Protein AF-A0A7C2AWW0-F1 (afdb_monomer_lite)

pLDDT: mean 93.38, std 7.43, range [51.53, 98.44]

Secondary structure (DSSP, 8-state):
----HHHHHHHHHHHHHHHHHTT--HHHHHHHHHHHHHTHHHH--SSGGGPPPSSTTPPPP--PPP-

Foldseek 3Di:
DAQAPVNVVVVLVVLLVVCVVVVHDPVVSVVVSVVVVVCCVVRHDPDPVPDDDPDPPDDDDDDDDDD

Sequence (67 aa):
MMISEELYDIRSQLLSAAIKEAGIDDELRKEWLAADATFKRALVKKSRDECSTSYPTQSILDFPKPL

Structure (mmCIF, N/CA/C/O backbone):
data_AF-A0A7C2AWW0-F1
#
_entry.id   AF-A0A7C2AWW0-F1
#
loop_
_atom_site.group_PDB
_atom_site.id
_atom_site.type_symbol
_atom_site.label_atom_id
_atom_site.label_alt_id
_atom_site.label_comp_id
_atom_site.label_asym_id
_atom_site.label_entity_id
_atom_site.label_seq_id
_atom_site.pdbx_PDB_ins_code
_atom_site.Cartn_x
_atom_site.Cartn_y
_atom_site.Cartn_z
_atom_site.occupancy
_atom_site.B_iso_or_equiv
_atom_site.auth_seq_id
_atom_site.auth_comp_id
_atom_site.auth_asym_id
_atom_site.auth_atom_id
_atom_site.pdbx_PDB_model_num
ATOM 1 N N . MET A 1 1 ? 3.847 0.966 -12.690 1.00 89.25 1 MET A N 1
ATOM 2 C CA . MET A 1 1 ? 4.893 1.160 -11.663 1.00 89.25 1 MET A CA 1
ATOM 3 C C . MET A 1 1 ? 5.167 -0.179 -11.016 1.00 89.25 1 MET A C 1
ATOM 5 O O . MET A 1 1 ? 4.218 -0.915 -10.757 1.00 89.25 1 MET A O 1
ATOM 9 N N . MET A 1 2 ? 6.439 -0.471 -10.778 1.00 93.88 2 MET A N 1
ATOM 10 C CA . MET A 1 2 ? 6.890 -1.601 -9.987 1.00 93.88 2 MET A CA 1
ATOM 11 C C . MET A 1 2 ? 6.602 -1.317 -8.508 1.00 93.88 2 MET A C 1
ATOM 13 O O . MET A 1 2 ? 7.118 -0.355 -7.947 1.00 93.88 2 MET A O 1
ATOM 17 N N . ILE A 1 3 ? 5.729 -2.113 -7.890 1.00 93.88 3 ILE A N 1
ATOM 18 C CA . ILE A 1 3 ? 5.403 -2.015 -6.462 1.00 93.88 3 ILE A CA 1
ATOM 19 C C . ILE A 1 3 ? 5.855 -3.319 -5.812 1.00 93.88 3 ILE A C 1
ATOM 21 O O . ILE A 1 3 ? 5.245 -4.362 -6.050 1.00 93.88 3 ILE A O 1
ATOM 25 N N . SER A 1 4 ? 6.942 -3.266 -5.044 1.00 94.00 4 SER A N 1
ATOM 26 C CA . SER A 1 4 ? 7.395 -4.395 -4.229 1.00 94.00 4 SER A CA 1
ATOM 27 C C . SER A 1 4 ? 6.552 -4.533 -2.959 1.00 94.00 4 SER A C 1
ATOM 29 O O . SER A 1 4 ? 5.776 -3.640 -2.610 1.00 94.00 4 SER A O 1
ATOM 31 N N . GLU A 1 5 ? 6.744 -5.642 -2.246 1.00 94.00 5 GLU A N 1
ATOM 32 C CA . GLU A 1 5 ? 6.211 -5.840 -0.892 1.00 94.00 5 GLU A CA 1
ATOM 33 C C . GLU A 1 5 ? 6.595 -4.680 0.042 1.00 94.00 5 GLU A C 1
ATOM 35 O O . GLU A 1 5 ? 5.730 -4.100 0.691 1.00 94.00 5 GLU A O 1
ATOM 40 N N . GLU A 1 6 ? 7.863 -4.251 0.040 1.00 91.44 6 GLU A N 1
ATOM 41 C CA . GLU A 1 6 ? 8.303 -3.167 0.930 1.00 91.44 6 GLU A CA 1
ATOM 42 C C . GLU A 1 6 ? 7.654 -1.823 0.584 1.00 91.44 6 GLU A C 1
ATOM 44 O O . GLU A 1 6 ? 7.245 -1.079 1.476 1.00 91.44 6 GLU A O 1
ATOM 49 N N . LEU A 1 7 ? 7.523 -1.505 -0.710 1.00 92.56 7 LEU A N 1
ATOM 50 C CA . LEU A 1 7 ? 6.837 -0.284 -1.138 1.00 92.56 7 LEU A CA 1
ATOM 51 C C . LEU A 1 7 ? 5.355 -0.310 -0.754 1.00 92.56 7 LEU A C 1
ATOM 53 O O . LEU A 1 7 ? 4.798 0.728 -0.395 1.00 92.56 7 LEU A O 1
ATOM 57 N N . TYR A 1 8 ? 4.718 -1.481 -0.808 1.00 95.12 8 TYR A N 1
ATOM 58 C CA . TYR A 1 8 ? 3.344 -1.651 -0.351 1.00 95.12 8 TYR A CA 1
ATOM 59 C C . TYR A 1 8 ? 3.210 -1.399 1.156 1.00 95.12 8 TYR A C 1
ATOM 61 O O . TYR A 1 8 ? 2.299 -0.688 1.582 1.00 95.12 8 TYR A O 1
ATOM 69 N N . ASP A 1 9 ? 4.134 -1.921 1.960 1.00 95.06 9 ASP A N 1
ATOM 70 C CA . ASP A 1 9 ? 4.111 -1.740 3.412 1.00 95.06 9 ASP A CA 1
ATOM 71 C C . ASP A 1 9 ? 4.339 -0.270 3.800 1.00 95.06 9 ASP A C 1
ATOM 73 O O . ASP A 1 9 ? 3.605 0.274 4.629 1.00 95.06 9 ASP A O 1
ATOM 77 N N . ILE A 1 10 ? 5.279 0.418 3.139 1.00 95.12 10 ILE A N 1
ATOM 78 C CA . ILE A 1 10 ? 5.483 1.868 3.302 1.00 95.12 10 ILE A CA 1
ATOM 79 C C . ILE A 1 10 ? 4.209 2.630 2.920 1.00 95.12 10 ILE A C 1
ATOM 81 O O . ILE A 1 10 ? 3.758 3.503 3.663 1.00 95.12 10 ILE A O 1
ATOM 85 N N . ARG A 1 11 ? 3.577 2.277 1.794 1.00 95.56 11 ARG A N 1
ATOM 86 C CA . ARG A 1 11 ? 2.302 2.871 1.371 1.00 95.56 11 ARG A CA 1
ATOM 87 C C . ARG A 1 11 ? 1.214 2.689 2.432 1.00 95.56 11 ARG A C 1
ATOM 89 O O . ARG A 1 11 ? 0.492 3.641 2.713 1.00 95.56 11 ARG A O 1
ATOM 96 N N . SER A 1 12 ? 1.114 1.509 3.045 1.00 97.25 12 SER A N 1
ATOM 97 C CA . SER A 1 12 ? 0.147 1.238 4.117 1.00 97.25 12 SER A CA 1
ATOM 98 C C . SER A 1 12 ? 0.403 2.095 5.362 1.00 97.25 12 SER A C 1
ATOM 100 O O . SER A 1 12 ? -0.550 2.544 6.001 1.00 97.25 12 SER A O 1
ATOM 102 N N . GLN A 1 13 ? 1.668 2.343 5.714 1.00 97.88 13 GLN A N 1
ATOM 103 C CA . GLN A 1 13 ? 2.029 3.224 6.830 1.00 97.88 13 GLN A CA 1
ATOM 104 C C . GLN A 1 13 ? 1.654 4.679 6.536 1.00 97.88 13 GLN A C 1
ATOM 106 O O . GLN A 1 13 ? 1.037 5.333 7.377 1.00 97.88 13 GLN A O 1
ATOM 111 N N . LEU A 1 14 ? 1.964 5.159 5.328 1.00 98.12 14 LEU A N 1
ATOM 112 C CA . LEU A 1 14 ? 1.609 6.506 4.877 1.00 98.12 14 LEU A CA 1
ATOM 113 C C . LEU A 1 14 ? 0.092 6.710 4.846 1.00 98.12 14 LEU A C 1
ATOM 115 O O . LEU A 1 14 ? -0.395 7.725 5.333 1.00 98.12 14 LEU A O 1
ATOM 119 N N . LEU A 1 15 ? -0.660 5.729 4.341 1.00 97.62 15 LEU A N 1
ATOM 120 C CA . LEU A 1 15 ? -2.120 5.771 4.336 1.00 97.62 15 LEU A CA 1
ATOM 121 C C . LEU A 1 15 ? -2.682 5.848 5.763 1.00 97.62 15 LEU A C 1
ATOM 123 O O . LEU A 1 15 ? -3.528 6.691 6.045 1.00 97.62 15 LEU A O 1
ATOM 127 N N . SER A 1 16 ? -2.180 5.016 6.680 1.00 98.25 16 SER A N 1
ATOM 128 C CA . SER A 1 16 ? -2.584 5.044 8.093 1.00 98.25 16 SER A CA 1
ATOM 129 C C . SER A 1 16 ? -2.316 6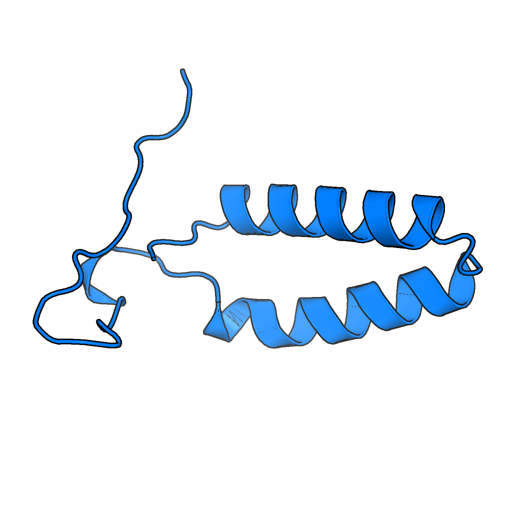.406 8.747 1.00 98.25 16 SER A C 1
ATOM 131 O O . SER A 1 16 ? -3.176 6.932 9.457 1.00 98.25 16 SER A O 1
ATOM 133 N N . ALA A 1 17 ? -1.146 6.999 8.481 1.00 98.31 17 ALA A N 1
ATOM 134 C CA . ALA A 1 17 ? -0.777 8.321 8.981 1.00 98.31 17 ALA A CA 1
ATOM 135 C C . ALA A 1 17 ? -1.680 9.425 8.408 1.00 98.31 17 ALA A C 1
ATOM 137 O O . ALA A 1 17 ? -2.185 10.242 9.172 1.00 98.31 17 ALA A O 1
ATOM 138 N N . ALA A 1 18 ? -1.959 9.399 7.102 1.00 98.44 18 ALA A N 1
ATOM 139 C CA . ALA A 1 18 ? -2.837 10.369 6.448 1.00 98.44 18 ALA A CA 1
ATOM 140 C C . ALA A 1 18 ? -4.288 10.284 6.954 1.00 98.44 18 ALA A C 1
ATOM 142 O O . ALA A 1 18 ? -4.924 11.308 7.192 1.00 98.44 18 ALA A O 1
ATOM 143 N N . ILE A 1 19 ? -4.811 9.072 7.181 1.00 98.12 19 ILE A N 1
ATOM 144 C CA . ILE A 1 19 ? -6.149 8.879 7.766 1.00 98.12 19 ILE A CA 1
ATOM 145 C C . ILE A 1 19 ? -6.209 9.473 9.183 1.00 98.12 19 ILE A C 1
ATOM 147 O O . ILE A 1 19 ? -7.179 10.151 9.521 1.00 98.12 19 ILE A O 1
ATOM 151 N N . LYS A 1 20 ? -5.163 9.262 9.999 1.00 97.62 20 LYS A N 1
ATOM 152 C CA . LYS A 1 20 ? -5.049 9.893 11.326 1.00 97.62 20 LYS A CA 1
ATOM 153 C C . LYS A 1 20 ? -5.006 11.416 11.236 1.00 97.62 20 LYS A C 1
ATOM 155 O O . LYS A 1 20 ? -5.697 12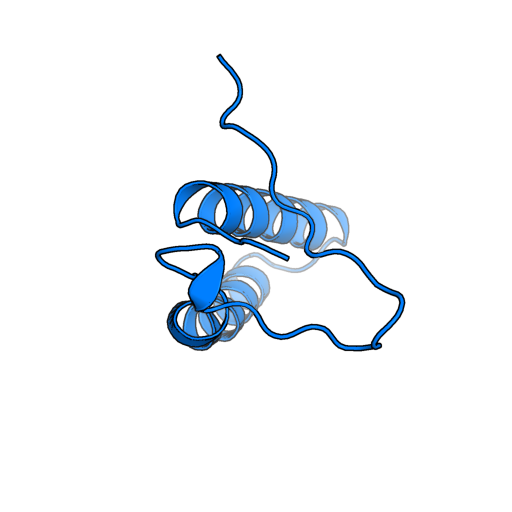.082 11.999 1.00 97.62 20 LYS A O 1
ATOM 160 N N . GLU A 1 21 ? -4.205 11.960 10.325 1.00 98.31 21 GLU A N 1
ATOM 161 C CA . GLU A 1 21 ? -4.071 13.407 10.113 1.00 98.31 21 GLU A CA 1
ATOM 162 C C . GLU A 1 21 ? -5.405 14.051 9.710 1.00 98.31 21 GLU A C 1
ATOM 164 O O . GLU A 1 21 ? -5.727 15.146 10.162 1.00 98.31 21 GLU A O 1
ATOM 169 N N . ALA A 1 22 ? -6.229 13.332 8.946 1.00 98.19 22 ALA A N 1
ATOM 170 C CA . ALA A 1 22 ? -7.575 13.757 8.572 1.00 98.19 22 ALA A CA 1
ATOM 171 C C . ALA A 1 22 ? -8.602 13.716 9.727 1.00 98.19 22 ALA A C 1
ATOM 173 O O . ALA A 1 22 ? -9.764 14.061 9.514 1.00 98.19 22 ALA A O 1
ATOM 174 N N . GLY A 1 23 ? -8.212 13.293 10.936 1.00 97.81 23 GLY A N 1
ATOM 175 C CA . GLY A 1 23 ? -9.094 13.232 12.106 1.00 97.81 23 GLY A CA 1
ATOM 176 C C . GLY A 1 23 ? -10.115 12.091 12.071 1.00 97.81 23 GLY A C 1
ATOM 177 O O . GLY A 1 23 ? -11.133 12.161 12.756 1.00 97.81 23 GLY A O 1
ATOM 178 N N . ILE A 1 24 ? -9.870 11.054 11.265 1.00 97.31 24 ILE A N 1
ATOM 179 C CA . ILE A 1 24 ? -10.734 9.872 11.190 1.00 97.31 24 ILE A CA 1
ATOM 180 C C . ILE A 1 24 ? -10.471 8.969 12.401 1.00 97.31 24 ILE A C 1
ATOM 182 O O . ILE A 1 24 ? -9.319 8.693 12.742 1.00 97.31 24 ILE A O 1
ATOM 186 N N . ASP A 1 25 ? -11.555 8.492 13.016 1.00 97.38 25 ASP A N 1
ATOM 187 C CA . ASP A 1 25 ? -11.520 7.582 14.161 1.00 97.38 25 ASP A CA 1
ATOM 188 C C . ASP A 1 25 ? -10.715 6.294 13.891 1.00 97.38 25 ASP A C 1
ATOM 190 O O . ASP A 1 25 ? -10.618 5.798 12.764 1.00 97.38 25 ASP A O 1
ATOM 194 N N . ASP A 1 26 ? -10.144 5.739 14.959 1.00 96.94 26 ASP A N 1
ATOM 195 C CA . ASP A 1 26 ? -9.272 4.571 14.926 1.00 96.94 26 ASP A CA 1
ATOM 196 C C . ASP A 1 26 ? -9.954 3.306 14.386 1.00 96.94 26 ASP A C 1
ATOM 198 O O . ASP A 1 26 ? -9.293 2.530 13.690 1.00 96.94 26 ASP A O 1
ATOM 202 N N . GLU A 1 27 ? -11.242 3.091 14.663 1.00 97.50 27 GLU A N 1
ATOM 203 C CA . GLU A 1 27 ? -11.975 1.931 14.145 1.00 97.50 27 GLU A CA 1
ATOM 204 C C . GLU A 1 27 ? -12.233 2.077 12.648 1.00 97.50 27 GLU A C 1
ATOM 206 O O . GLU A 1 27 ? -11.905 1.177 11.871 1.00 97.50 27 GLU A O 1
ATOM 211 N N . LEU A 1 28 ? -12.682 3.255 12.209 1.00 97.25 28 LEU A N 1
ATOM 212 C CA . LEU A 1 28 ? -12.882 3.517 10.785 1.00 97.25 28 LEU A CA 1
ATOM 213 C C . LEU A 1 28 ? -11.550 3.448 10.017 1.00 97.25 28 LEU A C 1
ATOM 215 O O . LEU A 1 28 ? -11.495 2.904 8.914 1.00 97.25 28 LEU A O 1
ATOM 219 N N . ARG A 1 29 ? -10.437 3.902 10.610 1.00 98.00 29 ARG A N 1
ATOM 220 C CA . ARG A 1 29 ? -9.096 3.714 10.032 1.00 98.00 29 ARG A CA 1
ATOM 221 C C . ARG A 1 29 ? -8.758 2.237 9.832 1.00 98.00 29 ARG A C 1
ATOM 223 O O . ARG A 1 29 ? -8.197 1.891 8.793 1.00 98.00 29 ARG A O 1
ATOM 230 N N . LYS A 1 30 ? -9.049 1.368 10.806 1.00 98.12 30 LYS A N 1
ATOM 231 C CA . LYS A 1 30 ? -8.792 -0.078 10.677 1.00 98.12 30 LYS A CA 1
ATOM 232 C C . LYS A 1 30 ? -9.596 -0.677 9.529 1.00 98.12 30 LYS A C 1
ATOM 234 O O . LYS A 1 30 ? -9.030 -1.445 8.755 1.00 98.12 30 LYS A O 1
ATOM 239 N N . GLU A 1 31 ? -10.865 -0.299 9.384 1.00 98.00 31 GLU A N 1
ATOM 240 C CA . GLU A 1 31 ? -11.709 -0.747 8.269 1.00 98.00 31 GLU A CA 1
ATOM 241 C C . GLU A 1 31 ? -11.154 -0.293 6.914 1.00 98.00 31 GLU A C 1
ATOM 243 O O . GLU A 1 31 ? -11.042 -1.100 5.990 1.00 98.00 31 GLU A O 1
ATOM 248 N N . TRP A 1 32 ? -10.711 0.964 6.810 1.00 97.31 32 TRP A N 1
ATOM 249 C CA . TRP A 1 32 ? -10.053 1.483 5.607 1.00 97.31 32 TRP A CA 1
ATOM 250 C C . TRP A 1 32 ? -8.785 0.709 5.248 1.00 97.31 32 TRP A C 1
ATOM 252 O O . TRP A 1 32 ? -8.591 0.340 4.089 1.00 97.31 32 TRP A O 1
ATOM 262 N N . LEU A 1 33 ? -7.926 0.434 6.233 1.00 98.06 33 LEU A N 1
ATOM 263 C CA . LEU A 1 33 ? -6.702 -0.339 6.014 1.00 98.06 33 LEU A CA 1
ATOM 264 C C . LEU A 1 33 ? -7.007 -1.796 5.643 1.00 98.06 33 LEU A C 1
ATOM 266 O O . LEU A 1 33 ? -6.316 -2.366 4.801 1.00 98.06 33 LEU A O 1
ATOM 270 N N . ALA A 1 34 ? -8.052 -2.394 6.221 1.00 98.12 34 ALA A N 1
ATOM 271 C CA . ALA A 1 34 ? -8.501 -3.733 5.858 1.00 98.12 34 ALA A CA 1
ATOM 272 C C . ALA A 1 34 ? -9.017 -3.781 4.411 1.00 98.12 34 ALA A C 1
ATOM 274 O O . ALA A 1 34 ? -8.669 -4.702 3.671 1.00 98.12 34 ALA A O 1
ATOM 275 N N . ALA A 1 35 ? -9.783 -2.772 3.983 1.00 97.62 35 ALA A N 1
ATOM 276 C CA . ALA A 1 35 ? -10.228 -2.646 2.600 1.00 97.62 35 ALA A CA 1
ATOM 277 C C . ALA A 1 35 ? -9.039 -2.479 1.637 1.00 97.62 35 ALA A C 1
ATOM 279 O O . ALA A 1 35 ? -8.963 -3.201 0.641 1.00 97.62 35 ALA A O 1
ATOM 280 N N . ASP A 1 36 ? -8.073 -1.607 1.951 1.00 97.25 36 ASP A N 1
ATOM 281 C CA . ASP A 1 36 ? -6.858 -1.430 1.140 1.00 97.25 36 ASP A CA 1
ATOM 282 C C . ASP A 1 36 ? -6.051 -2.735 1.021 1.00 97.25 36 ASP A C 1
ATOM 284 O O . ASP A 1 36 ? -5.639 -3.114 -0.077 1.00 97.25 36 ASP A O 1
ATOM 288 N N . ALA A 1 37 ? -5.912 -3.481 2.125 1.00 97.50 37 ALA A N 1
ATOM 289 C CA . ALA A 1 37 ? -5.201 -4.759 2.173 1.00 97.50 37 ALA A CA 1
ATOM 290 C C . ALA A 1 37 ? -5.739 -5.802 1.181 1.00 97.50 37 ALA A C 1
ATOM 292 O O . ALA A 1 37 ? -4.966 -6.620 0.673 1.00 97.50 37 ALA A O 1
ATOM 293 N N . THR A 1 38 ? -7.033 -5.760 0.841 1.00 97.94 38 THR A N 1
ATOM 294 C CA . THR A 1 38 ? -7.617 -6.683 -0.149 1.00 97.94 38 THR A CA 1
ATOM 295 C C . THR A 1 38 ? -7.023 -6.508 -1.551 1.00 97.94 38 THR A C 1
ATOM 297 O O . THR A 1 38 ? -6.952 -7.471 -2.319 1.00 97.94 38 THR A O 1
ATOM 300 N N . PHE A 1 39 ? -6.508 -5.317 -1.877 1.00 96.06 39 PHE A N 1
ATOM 301 C CA . PHE A 1 39 ? -5.899 -5.024 -3.174 1.00 96.06 39 PHE A CA 1
ATOM 302 C C . PHE A 1 39 ? -4.425 -5.420 -3.258 1.00 96.06 39 PHE A C 1
ATOM 304 O O . PHE A 1 39 ? -3.853 -5.384 -4.352 1.00 96.06 39 PHE A O 1
ATOM 311 N N . LYS A 1 40 ? -3.801 -5.848 -2.150 1.00 96.06 40 LYS A N 1
ATOM 312 C CA . LYS A 1 40 ? -2.369 -6.175 -2.093 1.00 96.06 40 LYS A CA 1
ATOM 313 C C . LYS A 1 40 ? -1.931 -7.099 -3.226 1.00 96.06 40 LYS A C 1
ATOM 315 O O . LYS A 1 40 ? -0.980 -6.792 -3.938 1.00 96.06 40 LYS A O 1
ATOM 320 N N . ARG A 1 41 ? -2.676 -8.183 -3.460 1.00 94.44 41 ARG A N 1
ATOM 321 C CA . ARG A 1 41 ? -2.361 -9.174 -4.503 1.00 94.44 41 ARG A CA 1
ATOM 322 C C . ARG A 1 41 ? -2.371 -8.595 -5.923 1.00 94.44 41 ARG A C 1
ATOM 324 O O . ARG A 1 41 ? -1.633 -9.080 -6.770 1.00 94.44 41 ARG A O 1
ATOM 331 N N . ALA A 1 42 ? -3.211 -7.599 -6.198 1.00 93.38 42 ALA A N 1
ATOM 332 C CA . ALA A 1 42 ? -3.270 -6.946 -7.508 1.00 93.38 42 ALA A CA 1
ATOM 333 C C . ALA A 1 42 ? -2.198 -5.850 -7.660 1.00 93.38 42 ALA A C 1
ATOM 335 O O . ALA A 1 42 ? -1.766 -5.514 -8.768 1.00 93.38 42 ALA A O 1
ATOM 336 N N . LEU A 1 43 ? -1.772 -5.267 -6.540 1.00 93.69 43 LEU A N 1
ATOM 337 C CA . LEU A 1 43 ? -0.865 -4.128 -6.512 1.00 93.69 43 LEU A CA 1
ATOM 338 C C . LEU A 1 43 ? 0.600 -4.531 -6.437 1.00 93.69 43 LEU A C 1
ATOM 340 O O . LEU A 1 43 ? 1.396 -3.920 -7.144 1.00 93.69 43 LEU A O 1
ATOM 344 N N . VAL A 1 44 ? 0.956 -5.546 -5.657 1.00 95.62 44 VAL A N 1
ATOM 345 C CA . VAL A 1 44 ? 2.336 -6.028 -5.550 1.00 95.62 44 VAL A CA 1
ATOM 346 C C . VAL A 1 44 ? 2.705 -6.822 -6.800 1.00 95.62 44 VAL A C 1
ATOM 348 O O . VAL A 1 44 ? 1.910 -7.623 -7.288 1.00 95.6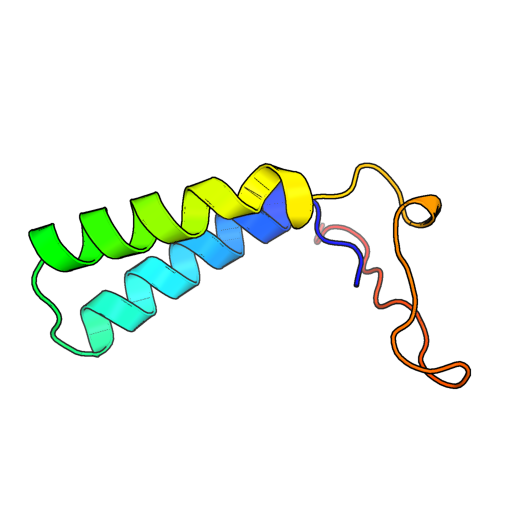2 44 VAL A O 1
ATOM 351 N N . LYS A 1 45 ? 3.909 -6.591 -7.326 1.00 95.00 45 LYS A N 1
ATOM 352 C CA . LYS A 1 45 ? 4.499 -7.392 -8.403 1.00 95.00 45 LYS A CA 1
ATOM 353 C C . LYS A 1 45 ? 5.787 -8.056 -7.915 1.00 95.00 45 LYS A C 1
ATOM 355 O O . LYS A 1 45 ? 6.430 -7.560 -6.989 1.00 95.00 45 LYS A O 1
ATOM 360 N N . LYS A 1 46 ? 6.179 -9.165 -8.539 1.00 92.25 46 LYS A N 1
ATOM 361 C CA . LYS A 1 46 ? 7.454 -9.858 -8.272 1.00 92.25 46 LYS A CA 1
ATOM 362 C C . LYS A 1 46 ? 8.589 -9.362 -9.160 1.00 92.25 46 LYS A C 1
ATOM 364 O O . LYS A 1 46 ? 9.748 -9.427 -8.760 1.00 92.25 46 LYS A O 1
ATOM 369 N N . SER A 1 47 ? 8.263 -8.880 -10.354 1.00 92.00 47 SER A N 1
ATOM 370 C CA . SER A 1 47 ? 9.230 -8.345 -11.308 1.00 92.00 47 SER A CA 1
ATOM 371 C C . SER A 1 47 ? 8.605 -7.265 -12.187 1.00 92.00 47 SER A C 1
ATOM 373 O O . SER A 1 47 ? 7.382 -7.109 -12.261 1.00 92.00 47 SER A O 1
ATOM 375 N N . ARG A 1 48 ? 9.468 -6.527 -12.891 1.00 91.25 48 ARG A N 1
ATOM 376 C CA . ARG A 1 48 ? 9.064 -5.511 -13.867 1.00 91.25 48 ARG A CA 1
ATOM 377 C C . ARG A 1 48 ? 8.203 -6.083 -14.996 1.00 91.25 48 ARG A C 1
ATOM 379 O O . ARG A 1 48 ? 7.345 -5.367 -15.501 1.00 91.25 48 ARG A O 1
ATOM 386 N N . ASP A 1 49 ? 8.390 -7.351 -15.352 1.00 92.12 49 ASP A N 1
ATOM 387 C CA . ASP A 1 49 ? 7.662 -8.010 -16.446 1.00 92.12 49 ASP A CA 1
ATOM 388 C C . ASP A 1 49 ? 6.169 -8.209 -16.139 1.00 92.12 49 ASP A C 1
ATOM 390 O O . ASP A 1 49 ? 5.357 -8.336 -17.050 1.00 92.12 49 ASP A O 1
ATOM 394 N N . GLU A 1 50 ? 5.780 -8.180 -14.861 1.00 94.25 50 GLU A N 1
ATOM 395 C CA . GLU A 1 50 ? 4.372 -8.218 -14.442 1.00 94.25 50 GLU A CA 1
ATOM 396 C C . GLU A 1 50 ? 3.684 -6.839 -14.548 1.00 94.25 50 GLU A C 1
ATOM 398 O O . GLU A 1 50 ? 2.493 -6.704 -14.257 1.00 94.25 50 GLU A O 1
ATOM 403 N N . CYS A 1 51 ? 4.410 -5.783 -14.933 1.00 92.44 51 CYS A N 1
ATOM 404 C CA . CYS A 1 51 ? 3.853 -4.442 -15.086 1.00 92.44 51 CYS A CA 1
ATOM 405 C C . CYS A 1 51 ? 3.316 -4.201 -16.501 1.00 92.44 51 CYS A C 1
ATOM 407 O O . CYS A 1 51 ? 4.014 -4.391 -17.492 1.00 92.44 51 CYS A O 1
ATOM 409 N N . SER A 1 52 ? 2.116 -3.629 -16.585 1.0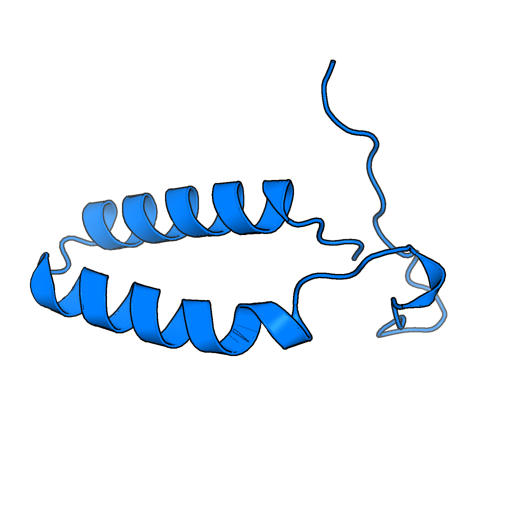0 90.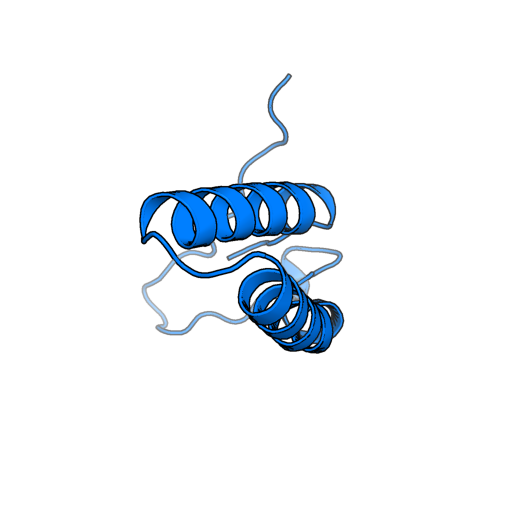50 52 SER A N 1
ATOM 410 C CA . SER A 1 52 ? 1.569 -3.052 -17.813 1.00 90.50 52 SER A CA 1
ATOM 411 C C . SER A 1 52 ? 1.713 -1.526 -17.818 1.00 90.50 52 SER A C 1
ATOM 413 O O . SER A 1 52 ? 1.616 -0.875 -16.771 1.00 90.50 52 SER A O 1
ATOM 415 N N . THR A 1 53 ? 1.931 -0.935 -18.993 1.00 90.31 53 THR A N 1
ATOM 416 C CA . THR A 1 53 ? 1.883 0.521 -19.180 1.00 90.31 53 THR A CA 1
ATOM 417 C C . THR A 1 53 ? 0.447 0.975 -19.424 1.00 90.31 53 THR A C 1
ATOM 419 O O . THR A 1 53 ? -0.330 0.287 -20.083 1.00 90.31 53 THR A O 1
ATOM 422 N N . SER A 1 54 ? 0.080 2.142 -18.891 1.00 88.00 54 SER A N 1
ATOM 423 C CA . SER A 1 54 ? -1.231 2.750 -19.165 1.00 88.00 54 SER A CA 1
ATOM 424 C C . SER A 1 54 ? -1.261 3.442 -20.529 1.00 88.00 54 SER A C 1
ATOM 426 O O . SER A 1 54 ? -2.304 3.503 -21.172 1.00 88.00 54 SER A O 1
ATOM 428 N N . TYR A 1 55 ? -0.105 3.948 -20.972 1.00 92.62 55 TYR A N 1
ATOM 429 C CA . TYR A 1 55 ? 0.078 4.628 -22.250 1.00 92.62 55 TYR A CA 1
ATOM 430 C C . TYR A 1 55 ? 1.380 4.160 -22.913 1.00 92.62 55 TYR A C 1
ATOM 432 O O . TYR A 1 55 ? 2.366 3.948 -22.203 1.00 92.62 55 TYR A O 1
ATOM 440 N N . PRO A 1 56 ? 1.443 4.061 -24.255 1.00 90.88 56 PRO A N 1
ATOM 441 C CA . PRO A 1 56 ? 2.651 3.614 -24.958 1.00 90.88 56 PRO A CA 1
ATOM 442 C C . PRO A 1 56 ? 3.893 4.474 -24.692 1.00 90.88 56 PRO A C 1
ATOM 444 O O . PRO A 1 56 ? 5.014 3.979 -24.731 1.00 90.88 56 PRO A O 1
ATOM 447 N N . THR A 1 57 ? 3.701 5.764 -24.415 1.00 94.25 57 THR A N 1
ATOM 448 C CA . THR A 1 57 ? 4.780 6.730 -24.162 1.00 94.25 57 THR A CA 1
ATOM 449 C C . THR A 1 57 ? 5.238 6.765 -22.705 1.00 94.25 57 THR A C 1
ATOM 451 O O . THR A 1 57 ? 6.218 7.438 -22.389 1.00 94.25 57 THR A O 1
ATOM 454 N N . GLN A 1 58 ? 4.547 6.067 -21.802 1.00 91.69 58 GLN A N 1
ATOM 455 C CA . GLN A 1 58 ? 4.857 6.087 -20.380 1.00 91.69 58 GLN A CA 1
ATOM 456 C C . GLN A 1 58 ? 5.820 4.955 -20.023 1.00 91.69 58 GLN A C 1
ATOM 458 O O . GLN A 1 58 ? 5.510 3.776 -20.194 1.00 91.69 58 GLN A O 1
ATOM 463 N N . SER A 1 59 ? 6.972 5.307 -19.455 1.00 92.25 59 SER A N 1
ATOM 464 C CA . SER A 1 59 ? 7.900 4.326 -18.902 1.00 92.25 59 SER A CA 1
ATOM 465 C C . SER A 1 59 ? 7.367 3.718 -17.600 1.00 92.25 59 SER A C 1
ATOM 467 O O . SER A 1 59 ? 6.672 4.359 -16.805 1.00 92.25 59 SER A O 1
ATOM 469 N N . ILE A 1 60 ? 7.710 2.452 -17.357 1.00 92.81 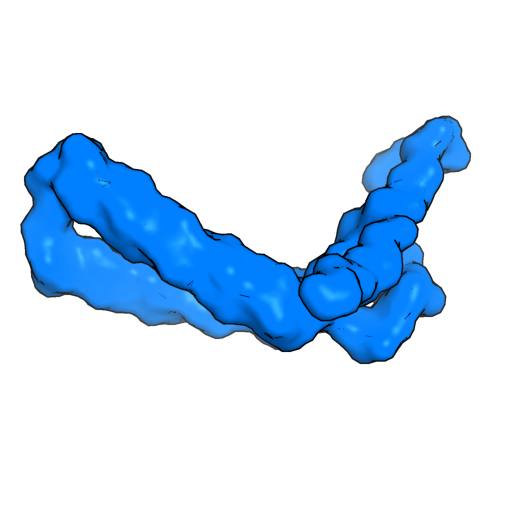60 ILE A N 1
ATOM 470 C CA . ILE A 1 60 ? 7.472 1.824 -16.057 1.00 92.81 60 ILE A CA 1
ATOM 471 C C . ILE A 1 60 ? 8.435 2.454 -15.049 1.00 92.81 60 ILE A C 1
ATOM 473 O O . ILE A 1 60 ? 9.650 2.349 -15.204 1.00 92.81 60 ILE A O 1
ATOM 477 N N . LEU A 1 61 ? 7.877 3.082 -14.015 1.00 91.75 61 LEU A N 1
ATOM 478 C CA . LEU A 1 61 ? 8.631 3.520 -12.844 1.00 91.75 61 LEU A CA 1
ATOM 479 C C . LEU A 1 61 ? 9.098 2.291 -12.058 1.00 91.75 61 LEU A C 1
ATOM 481 O O . LEU A 1 61 ? 8.255 1.525 -11.583 1.00 91.75 61 LEU A O 1
ATOM 485 N N . ASP A 1 62 ? 10.410 2.115 -11.963 1.00 92.19 62 ASP A N 1
ATOM 486 C CA . ASP A 1 62 ? 11.089 1.003 -11.302 1.00 92.19 62 ASP A CA 1
ATOM 487 C C . ASP A 1 62 ? 12.363 1.552 -10.652 1.00 92.19 62 ASP A C 1
ATOM 489 O O . ASP A 1 62 ? 13.287 1.980 -11.348 1.00 92.19 62 ASP A O 1
ATOM 493 N N . PHE A 1 63 ? 12.355 1.649 -9.324 1.00 87.75 63 PHE A N 1
ATOM 494 C CA . PHE A 1 63 ? 13.412 2.291 -8.550 1.00 87.75 63 PHE A CA 1
ATOM 495 C C . PHE A 1 63 ? 14.157 1.237 -7.728 1.00 87.75 63 PHE A C 1
ATOM 497 O O . PHE A 1 63 ? 13.511 0.370 -7.134 1.00 87.75 63 PHE A O 1
ATOM 504 N N . PRO A 1 64 ? 15.498 1.307 -7.651 1.00 81.81 64 PRO A N 1
ATOM 505 C CA . PRO A 1 64 ? 16.257 0.419 -6.783 1.00 81.81 64 PRO A CA 1
ATOM 506 C C . PRO A 1 64 ? 15.884 0.664 -5.317 1.00 81.81 64 PRO A C 1
ATOM 508 O O . PRO A 1 64 ? 15.484 1.769 -4.939 1.00 81.81 64 PRO A O 1
ATOM 511 N N . LYS A 1 65 ? 16.039 -0.367 -4.481 1.00 72.50 65 LYS A N 1
ATOM 512 C CA . LYS A 1 65 ? 15.857 -0.214 -3.034 1.00 72.50 65 LYS A CA 1
ATOM 513 C C . LYS A 1 65 ? 16.837 0.847 -2.507 1.00 72.50 65 LYS A C 1
ATOM 515 O O . LYS A 1 65 ? 17.994 0.836 -2.939 1.00 72.50 65 LYS A O 1
ATOM 520 N N . PRO A 1 66 ? 16.402 1.744 -1.603 1.00 67.19 66 PRO A N 1
ATOM 521 C CA . PRO A 1 66 ? 17.327 2.617 -0.891 1.00 67.19 66 PRO A CA 1
ATOM 522 C C . PRO A 1 66 ? 18.376 1.761 -0.168 1.00 67.19 66 PRO A C 1
ATOM 524 O O . PRO A 1 66 ? 18.027 0.700 0.357 1.00 67.19 66 PRO A O 1
ATOM 527 N N . LEU A 1 67 ? 19.638 2.202 -0.202 1.00 51.53 67 LEU A N 1
ATOM 528 C CA . LEU A 1 67 ? 20.746 1.588 0.540 1.00 51.53 67 LEU A CA 1
ATOM 529 C C . LEU A 1 67 ? 20.536 1.699 2.054 1.00 51.53 67 LEU A C 1
ATOM 531 O O . LEU A 1 67 ? 20.017 2.753 2.491 1.00 51.53 67 LEU A O 1
#

Radius of gyration: 14.42 Å; chains: 1; bounding box: 34×24×40 Å